Protein AF-A0A538RND6-F1 (afdb_monomer)

Secondary structure (DSSP, 8-state):
--------------------HHHHHHHHHHHH-EEEEEEEEEETTEEPPHHHHHTEEEEEETTEEEEEETTEEEEEEEEEEETTSSS-EEEEEETTSPTTPPPEEEEEEE-SSEEEEEEEPTTSPPPSSS---TTS-EEEEEEEEPP-

Foldseek 3Di:
DDDDDDDDDDDPDPPPDPPPQVVQQVVVLVLVAAKKFWQWKDFQARTDPRVQSRLWMWGDDRQKIFIDRNPHTPWIFGKGWGPPDPFIKMWTDTPPDDVPFGTFIWTWDDDNFKIKIKTADGPDDYDPDQDNRHPRNIMIIMITHDDD

Radius of gyration: 21.68 Å; Cα contacts (8 Å, |Δi|>4): 299; chains: 1; bounding box: 50×38×87 Å

Mean predicted aligned error: 8.38 Å

Nearest PDB structures (foldseek):
  8ass-assembly1_A  TM=3.471E-01  e=3.123E+00  Rhizobium sp. AAP43
  2uwc-assembly1_A  TM=1.841E-01  e=9.559E-01  Tropaeolum majus
  3axd-assembly2_B  TM=1.886E-01  e=1.393E+00  Fibrobacter succinogenes subsp. succinogenes S85

Solvent-accessible surface area (backbone atoms only — not comparable to full-atom values): 8249 Å² total; per-residue (Å²): 137,88,88,88,82,86,89,84,88,79,81,82,74,81,74,77,76,79,71,57,67,66,54,54,26,50,51,48,47,63,70,58,48,46,53,29,33,30,61,37,35,24,50,34,47,42,72,51,55,55,72,68,26,48,34,28,33,36,42,30,53,88,57,32,41,38,34,22,51,66,93,43,79,75,46,46,28,40,50,48,69,42,50,78,45,100,64,24,32,35,39,35,41,55,68,85,54,61,90,90,58,75,51,33,27,22,27,46,51,76,61,99,52,42,41,36,40,22,31,25,43,77,88,48,69,58,50,92,59,93,66,25,49,67,83,65,47,14,38,28,37,35,27,30,57,56,82,128

pLDDT: mean 87.81, std 19.88, range [29.55, 98.75]

Sequence (148 aa):
MKAKLLLIATLGALAAADAPKDDASAKDLKKLQGDWAAVSMVVDGEKIPDDEAQALFRTIKDNEYTVFRFNKAIGKGKFKLDATKKASTIDVFPANAAPNAKPILGIYELDDNTLKFCYARPGKDRPTDFSAKQGSGHTLTVWEREKK

Structure (mmCIF, N/CA/C/O backbone):
data_AF-A0A538RND6-F1
#
_entry.id   AF-A0A538RND6-F1
#
loop_
_atom_site.group_PDB
_atom_site.id
_atom_site.type_symbol
_atom_site.label_atom_id
_atom_site.label_alt_id
_atom_site.label_comp_id
_atom_site.label_asym_id
_atom_site.label_entity_id
_atom_site.label_seq_id
_atom_site.pdbx_PDB_ins_code
_atom_site.Cartn_x
_atom_site.Cartn_y
_atom_site.Cartn_z
_atom_site.occupancy
_atom_site.B_iso_or_equiv
_atom_site.auth_seq_id
_atom_site.auth_comp_id
_atom_site.auth_asym_id
_atom_site.auth_atom_id
_atom_site.pdbx_PDB_model_num
ATOM 1 N N . MET A 1 1 ? -33.301 -3.119 70.235 1.00 40.91 1 MET A N 1
ATOM 2 C CA . MET A 1 1 ? -32.078 -3.341 69.429 1.00 40.91 1 MET A CA 1
ATOM 3 C C . MET A 1 1 ? -31.983 -2.200 68.423 1.00 40.91 1 MET A C 1
ATOM 5 O O . MET A 1 1 ? -33.013 -1.805 67.894 1.00 40.91 1 MET A O 1
ATOM 9 N N . LYS A 1 2 ? -30.814 -1.563 68.300 1.00 29.55 2 LYS A N 1
ATOM 10 C CA . LYS A 1 2 ? -30.619 -0.264 67.629 1.00 29.55 2 LYS A CA 1
ATOM 11 C C . LYS A 1 2 ? -30.530 -0.415 66.099 1.00 29.55 2 LYS A C 1
ATOM 13 O O . LYS A 1 2 ? -29.954 -1.381 65.619 1.00 29.55 2 LYS A O 1
ATOM 18 N N . ALA A 1 3 ? -31.082 0.562 65.378 1.00 32.31 3 ALA A N 1
ATOM 19 C CA . ALA A 1 3 ? -31.073 0.704 63.919 1.00 32.31 3 ALA A CA 1
ATOM 20 C C . ALA A 1 3 ? -29.770 1.319 63.363 1.00 32.31 3 ALA A C 1
ATOM 22 O O . ALA A 1 3 ? -29.097 2.037 64.106 1.00 32.31 3 ALA A O 1
ATOM 23 N N . LYS A 1 4 ? -29.504 1.090 62.057 1.00 31.14 4 LYS A N 1
ATOM 24 C CA . LYS A 1 4 ? -28.709 1.858 61.044 1.00 31.14 4 LYS A CA 1
ATOM 25 C C . LYS A 1 4 ? -28.131 0.867 59.995 1.00 31.14 4 LYS A C 1
ATOM 27 O O . LYS A 1 4 ? -27.778 -0.228 60.398 1.00 31.14 4 LYS A O 1
ATOM 32 N N . LEU A 1 5 ? -27.926 1.120 58.693 1.00 33.38 5 LEU A N 1
ATOM 33 C CA . LEU A 1 5 ? -28.160 2.232 57.756 1.00 33.38 5 LEU 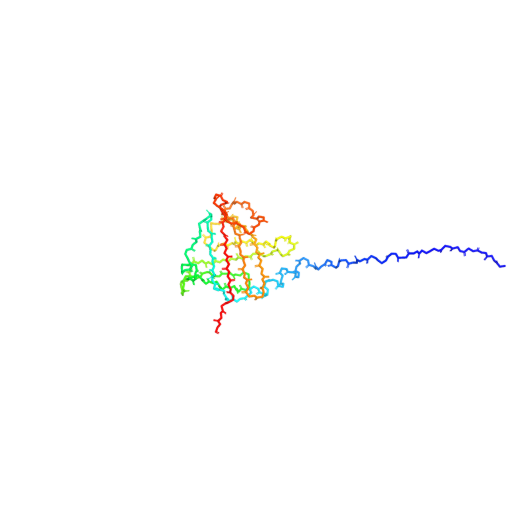A CA 1
ATOM 34 C C . LEU A 1 5 ? -27.580 1.822 56.359 1.00 33.38 5 LEU A C 1
ATOM 36 O O . LEU A 1 5 ? -26.555 1.154 56.352 1.00 33.38 5 LEU A O 1
ATOM 40 N N . LEU A 1 6 ? -28.177 2.311 55.250 1.00 34.88 6 LEU A N 1
ATOM 41 C CA . LEU A 1 6 ? -27.631 2.604 53.886 1.00 34.88 6 LEU A CA 1
ATOM 42 C C . LEU A 1 6 ? -27.009 1.470 53.000 1.00 34.88 6 LEU A C 1
ATOM 44 O O . LEU A 1 6 ? -26.108 0.769 53.432 1.00 34.88 6 LEU A O 1
ATOM 48 N N . LEU A 1 7 ? -27.543 1.188 51.787 1.00 35.31 7 LEU A N 1
ATOM 49 C CA . LEU A 1 7 ? -27.321 1.780 50.423 1.00 35.31 7 LEU A CA 1
ATOM 50 C C . LEU A 1 7 ? -26.208 1.032 49.639 1.00 35.31 7 LEU A C 1
ATOM 52 O O . LEU A 1 7 ? -25.134 0.815 50.177 1.00 35.31 7 LEU A O 1
ATOM 56 N N . ILE A 1 8 ? -26.411 0.555 48.402 1.00 40.16 8 ILE A N 1
ATOM 57 C CA . ILE A 1 8 ? -26.131 1.273 47.137 1.00 40.16 8 ILE A CA 1
ATOM 58 C C . ILE A 1 8 ? -26.596 0.396 45.953 1.00 40.16 8 ILE A C 1
ATOM 60 O O . ILE A 1 8 ? -26.349 -0.808 45.928 1.00 40.16 8 ILE A O 1
ATOM 64 N N . ALA A 1 9 ? -27.234 1.027 44.964 1.00 48.53 9 ALA A N 1
ATOM 65 C CA . ALA A 1 9 ? -27.521 0.471 43.646 1.00 48.53 9 ALA A CA 1
ATOM 66 C C . ALA A 1 9 ? -26.252 0.438 42.778 1.00 48.53 9 ALA A C 1
ATOM 68 O O . ALA A 1 9 ? -25.561 1.450 42.665 1.00 48.53 9 ALA A O 1
ATOM 69 N N . THR A 1 10 ? -25.973 -0.680 42.112 1.00 43.50 10 THR A N 1
ATOM 70 C CA . THR A 1 10 ? -24.957 -0.747 41.055 1.00 43.50 10 THR A CA 1
ATOM 71 C C . THR A 1 10 ? -25.629 -0.793 39.686 1.00 43.50 10 THR A C 1
ATOM 73 O O . THR A 1 10 ? -26.193 -1.802 39.271 1.00 43.50 10 THR A O 1
ATOM 76 N N . LEU A 1 11 ? -25.553 0.338 38.976 1.00 43.28 11 LEU A N 1
ATOM 77 C CA . LEU A 1 11 ? -25.669 0.391 37.521 1.00 43.28 11 LEU A CA 1
ATOM 78 C C . LEU A 1 11 ? -24.601 -0.536 36.923 1.00 43.28 11 LEU A C 1
ATOM 80 O O . LEU A 1 11 ? -23.409 -0.349 37.169 1.00 43.28 11 LEU A O 1
ATOM 84 N N . GLY A 1 12 ? -25.025 -1.507 36.118 1.00 38.16 12 GLY A N 1
ATOM 85 C CA . GLY A 1 12 ? -24.128 -2.276 35.264 1.00 38.16 12 GLY A CA 1
ATOM 86 C C . GLY A 1 12 ? -23.536 -1.365 34.194 1.00 38.16 12 GLY A C 1
ATOM 87 O O . GLY A 1 12 ? -24.195 -1.052 33.206 1.00 38.16 12 GLY A O 1
ATOM 88 N N . ALA A 1 13 ? -22.301 -0.917 34.403 1.00 41.47 13 ALA A N 1
ATOM 89 C CA . ALA A 1 13 ? -21.513 -0.288 33.359 1.00 41.47 13 ALA A CA 1
ATOM 90 C C . ALA A 1 13 ? -21.212 -1.339 32.280 1.00 41.47 13 ALA A C 1
ATOM 92 O O . ALA A 1 13 ? -20.549 -2.340 32.555 1.00 41.47 13 ALA A O 1
ATOM 93 N N . LEU A 1 14 ? -21.691 -1.115 31.051 1.00 39.44 14 LEU A N 1
ATOM 94 C CA . LEU A 1 14 ? -21.145 -1.792 29.879 1.00 39.44 14 LEU A CA 1
ATOM 95 C C . LEU A 1 14 ? -19.681 -1.364 29.748 1.00 39.44 14 LEU A C 1
ATOM 97 O O . LEU A 1 14 ? -19.378 -0.280 29.252 1.00 39.44 14 LEU A O 1
ATOM 101 N N . ALA A 1 15 ? -18.774 -2.220 30.206 1.00 38.59 15 ALA A N 1
ATOM 102 C CA . ALA A 1 15 ? -17.382 -2.156 29.814 1.00 38.59 15 ALA A CA 1
ATOM 103 C C . ALA A 1 15 ? -17.312 -2.484 28.316 1.00 38.59 15 ALA A C 1
ATOM 105 O O . ALA A 1 15 ? -17.300 -3.648 27.920 1.00 38.59 15 ALA A O 1
ATOM 106 N N . ALA A 1 16 ? -17.302 -1.451 27.473 1.00 45.41 16 ALA A N 1
ATOM 107 C CA . ALA A 1 16 ? -16.728 -1.577 26.145 1.00 45.41 16 ALA A CA 1
ATOM 108 C C . ALA A 1 16 ? -15.252 -1.926 26.361 1.00 45.41 16 ALA A C 1
ATOM 110 O O . ALA A 1 16 ? -14.469 -1.090 26.808 1.00 45.41 16 ALA A O 1
ATOM 111 N N . ALA A 1 17 ? -14.909 -3.197 26.165 1.00 41.72 17 ALA A N 1
ATOM 112 C CA . ALA A 1 17 ? -13.542 -3.663 26.263 1.00 41.72 17 ALA A CA 1
ATOM 113 C C . ALA A 1 17 ? -12.707 -2.919 25.213 1.00 41.72 17 ALA A C 1
ATOM 115 O O . ALA A 1 17 ? -12.854 -3.157 24.014 1.00 41.72 17 ALA A O 1
ATOM 116 N N . ASP A 1 18 ? -11.850 -2.010 25.677 1.00 45.66 18 ASP A N 1
ATOM 117 C CA . ASP A 1 18 ? -10.711 -1.503 24.920 1.00 45.66 18 ASP A CA 1
ATOM 118 C C . ASP A 1 18 ? -9.836 -2.713 24.571 1.00 45.66 18 ASP A C 1
ATOM 120 O O . ASP A 1 18 ? -9.003 -3.158 25.365 1.00 45.66 18 ASP A O 1
ATOM 124 N N . ALA A 1 19 ? -10.055 -3.299 23.393 1.00 48.66 19 ALA A N 1
ATOM 125 C CA . ALA A 1 19 ? -9.085 -4.216 22.823 1.00 48.66 19 ALA A CA 1
ATOM 126 C C . ALA A 1 19 ? -7.733 -3.474 22.771 1.00 48.66 19 ALA A C 1
ATOM 128 O O . ALA A 1 19 ? -7.696 -2.325 22.313 1.00 48.66 19 ALA A O 1
ATOM 129 N N . PRO A 1 20 ? -6.626 -4.064 23.262 1.00 51.06 20 PRO A N 1
ATOM 130 C CA . PRO A 1 20 ? -5.342 -3.383 23.279 1.00 51.06 20 PRO A CA 1
ATOM 131 C C . PRO A 1 20 ? -4.97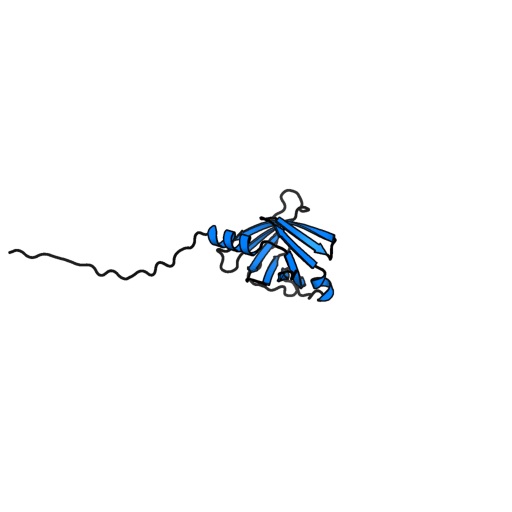9 -2.916 21.871 1.00 51.06 20 PRO A C 1
ATOM 133 O O . PRO A 1 20 ? -5.050 -3.686 20.914 1.00 51.06 20 PRO A O 1
ATOM 136 N N . LYS A 1 21 ? -4.575 -1.649 21.757 1.00 55.34 21 LYS A N 1
ATOM 137 C CA . LYS A 1 21 ? -4.199 -0.971 20.505 1.00 55.34 21 LYS A CA 1
ATOM 138 C C . LYS A 1 21 ? -3.218 -1.776 19.630 1.00 55.34 21 LYS A C 1
ATOM 140 O O . LYS A 1 21 ? -3.269 -1.688 18.403 1.00 55.34 21 LYS A O 1
ATOM 145 N N . ASP A 1 22 ? -2.380 -2.593 20.264 1.00 64.38 22 ASP A N 1
ATOM 146 C CA . ASP A 1 22 ? -1.387 -3.442 19.605 1.00 64.38 22 ASP A CA 1
ATOM 147 C C . ASP A 1 22 ? -1.978 -4.732 19.007 1.00 64.38 22 ASP A C 1
ATOM 149 O O . ASP A 1 22 ? -1.449 -5.250 18.024 1.00 64.38 22 ASP A O 1
ATOM 153 N N . ASP A 1 23 ? -3.096 -5.237 19.536 1.00 82.75 23 ASP A N 1
ATOM 154 C CA . ASP A 1 23 ? -3.675 -6.514 19.103 1.00 82.75 23 ASP A CA 1
ATOM 155 C C . ASP A 1 23 ? -4.409 -6.388 17.760 1.00 82.75 23 ASP A C 1
ATOM 157 O O . ASP A 1 23 ? -4.241 -7.225 16.874 1.00 82.75 23 ASP A O 1
ATOM 161 N N . ALA A 1 24 ? -5.152 -5.295 17.550 1.00 89.56 24 ALA A N 1
ATOM 162 C CA . ALA A 1 24 ? -5.868 -5.058 16.292 1.00 89.56 24 ALA A CA 1
ATOM 163 C C . ALA A 1 24 ? -4.903 -4.949 15.099 1.00 89.56 24 ALA A C 1
ATOM 165 O O . ALA A 1 24 ? -5.063 -5.643 14.096 1.00 89.56 24 ALA A O 1
ATOM 166 N N . SER A 1 25 ? -3.844 -4.147 15.240 1.00 93.06 25 SER A N 1
ATOM 167 C CA . SER A 1 25 ? -2.836 -3.978 14.186 1.00 93.06 25 SER A CA 1
ATOM 168 C C . SER A 1 25 ? -2.051 -5.271 13.934 1.00 93.06 25 SER A C 1
ATOM 170 O O . SER A 1 25 ? -1.735 -5.584 12.787 1.00 93.06 25 SER A O 1
ATOM 172 N N . ALA A 1 26 ? -1.763 -6.058 14.977 1.00 93.12 26 ALA A N 1
ATOM 173 C CA . ALA A 1 26 ? -1.111 -7.360 14.833 1.00 93.12 26 ALA A CA 1
ATOM 174 C C . ALA A 1 26 ? -2.019 -8.402 14.157 1.00 93.12 26 ALA A C 1
ATOM 176 O O . ALA A 1 26 ? -1.547 -9.210 13.353 1.00 93.12 26 ALA A O 1
ATOM 177 N N . LYS A 1 27 ? -3.322 -8.393 14.458 1.00 94.19 27 LYS A N 1
ATOM 178 C CA . LYS A 1 27 ? -4.323 -9.244 13.805 1.00 94.19 27 LYS A CA 1
ATOM 179 C C . LYS A 1 27 ? -4.445 -8.907 12.323 1.00 94.19 27 LYS A C 1
ATOM 181 O O . LYS A 1 27 ? -4.398 -9.821 11.500 1.00 94.19 27 LYS A O 1
ATOM 186 N N . ASP A 1 28 ? -4.532 -7.625 11.989 1.00 95.50 28 ASP A N 1
ATOM 187 C CA . ASP A 1 28 ? -4.581 -7.177 10.599 1.00 95.50 28 ASP A CA 1
ATOM 188 C C . ASP A 1 28 ? -3.279 -7.509 9.877 1.00 95.50 28 ASP A C 1
ATOM 190 O O . ASP A 1 28 ? -3.328 -8.033 8.771 1.00 95.50 28 ASP A O 1
ATOM 194 N N . LEU A 1 29 ? -2.116 -7.347 10.520 1.00 96.19 29 LEU A N 1
ATOM 195 C CA . LEU A 1 29 ? -0.839 -7.759 9.938 1.00 96.19 29 LEU A CA 1
ATOM 196 C C . LEU A 1 29 ? -0.828 -9.250 9.582 1.00 96.19 29 LEU A C 1
ATOM 198 O O . LEU A 1 29 ? -0.413 -9.595 8.478 1.00 96.19 29 LEU A O 1
ATOM 202 N N . LYS A 1 30 ? -1.311 -10.124 10.478 1.00 95.94 30 LYS A N 1
ATOM 203 C CA . LYS A 1 30 ? -1.442 -11.571 10.222 1.00 95.94 30 LYS A CA 1
ATOM 204 C C . LYS A 1 30 ? -2.390 -11.851 9.059 1.00 95.94 30 LYS A C 1
ATOM 206 O O . LYS A 1 30 ? -2.062 -12.659 8.195 1.00 95.94 30 LYS A O 1
ATOM 211 N N . LYS A 1 31 ? -3.540 -11.173 9.021 1.00 95.56 31 LYS A N 1
ATOM 212 C CA . LYS A 1 31 ? -4.498 -11.279 7.914 1.00 95.56 31 LYS A CA 1
ATOM 213 C C . LYS A 1 31 ? -3.945 -10.722 6.607 1.00 95.56 31 LYS A C 1
ATOM 215 O O . LYS A 1 31 ? -4.347 -11.186 5.559 1.00 95.56 31 LYS A O 1
ATOM 220 N N . LEU A 1 32 ? -3.035 -9.760 6.635 1.00 96.81 32 LEU A N 1
ATOM 221 C CA . LEU A 1 32 ? -2.518 -9.105 5.437 1.00 96.81 32 LEU A CA 1
ATOM 222 C C . LEU A 1 32 ? -1.452 -9.944 4.705 1.00 96.81 32 LEU A C 1
ATOM 224 O O . LEU A 1 32 ? -1.226 -9.749 3.511 1.00 96.81 32 LEU A O 1
ATOM 228 N N . GLN A 1 33 ? -0.814 -10.888 5.407 1.00 97.69 33 GLN A N 1
ATOM 229 C CA . GLN A 1 33 ? 0.247 -11.744 4.864 1.00 97.69 33 GLN A CA 1
ATOM 230 C C . GLN A 1 33 ? -0.207 -12.518 3.629 1.00 97.69 33 GLN A C 1
ATOM 232 O O . GLN A 1 33 ? -1.334 -13.011 3.600 1.00 97.69 33 GLN A O 1
ATOM 237 N N . GLY A 1 34 ? 0.684 -12.689 2.654 1.00 97.12 34 GLY A N 1
ATOM 238 C CA . GLY A 1 34 ? 0.457 -13.488 1.450 1.00 97.12 34 GLY A CA 1
ATOM 239 C C . GLY A 1 34 ? 0.442 -12.668 0.165 1.00 97.12 34 GLY A C 1
ATOM 240 O O . GLY A 1 34 ? 0.936 -11.538 0.122 1.00 97.12 34 GLY A O 1
ATOM 241 N N . ASP A 1 35 ? -0.122 -13.274 -0.872 1.00 97.75 35 ASP A N 1
ATOM 242 C CA . ASP A 1 35 ? -0.088 -12.779 -2.243 1.00 97.75 35 ASP A CA 1
ATOM 243 C C . ASP A 1 35 ? -1.447 -12.197 -2.653 1.00 97.75 35 ASP A C 1
ATOM 245 O O . ASP A 1 35 ? -2.514 -12.700 -2.281 1.00 97.75 35 ASP A O 1
ATOM 249 N N . TRP A 1 36 ? -1.389 -11.096 -3.394 1.00 98.31 36 TRP A N 1
ATOM 250 C CA . TRP A 1 36 ? -2.529 -10.275 -3.770 1.00 98.31 36 TRP A CA 1
ATOM 251 C C . TRP A 1 36 ? -2.421 -9.872 -5.242 1.00 98.31 36 TRP A C 1
ATOM 253 O O . TRP A 1 36 ? -1.379 -9.374 -5.673 1.00 98.31 36 TRP A O 1
ATOM 263 N N . ALA A 1 37 ? -3.507 -10.023 -5.992 1.00 98.06 37 ALA A N 1
ATOM 264 C CA . ALA A 1 37 ? -3.641 -9.545 -7.364 1.00 98.06 37 ALA A CA 1
ATOM 265 C C . ALA A 1 37 ? -4.446 -8.240 -7.371 1.00 98.06 37 ALA A C 1
ATOM 267 O O . ALA A 1 37 ? -5.473 -8.140 -6.695 1.00 98.06 37 ALA A O 1
ATOM 268 N N . ALA A 1 38 ? -3.987 -7.214 -8.088 1.00 98.19 38 ALA A N 1
ATOM 269 C CA . ALA A 1 38 ? -4.741 -5.969 -8.157 1.00 98.19 38 ALA A CA 1
ATOM 270 C C . ALA A 1 38 ? -6.002 -6.157 -9.010 1.00 98.19 38 ALA A C 1
ATOM 272 O O . ALA A 1 38 ? -5.967 -6.742 -10.088 1.00 98.19 38 ALA A O 1
ATOM 273 N N . VAL A 1 39 ? -7.115 -5.615 -8.530 1.00 97.81 39 VAL A N 1
ATOM 274 C CA . VAL A 1 39 ? -8.407 -5.616 -9.225 1.00 97.81 39 VAL A CA 1
ATOM 275 C C . VAL A 1 39 ? -8.637 -4.287 -9.929 1.00 97.81 39 VAL A C 1
ATOM 277 O O . VAL A 1 39 ? -9.149 -4.254 -11.042 1.00 97.81 39 VAL A O 1
ATOM 280 N N . SER A 1 40 ? -8.277 -3.177 -9.281 1.00 98.25 40 SER A N 1
ATOM 281 C CA . SER A 1 40 ? -8.434 -1.840 -9.856 1.00 98.25 40 SER A CA 1
ATOM 282 C C . SER A 1 40 ? -7.467 -0.837 -9.242 1.00 98.25 40 SER A C 1
ATOM 284 O O . SER A 1 40 ? -7.009 -0.989 -8.103 1.00 98.25 40 SER A O 1
ATOM 286 N N . MET A 1 41 ? -7.184 0.218 -10.002 1.00 98.50 41 MET A N 1
ATOM 287 C CA . MET A 1 41 ? -6.356 1.334 -9.572 1.00 98.50 41 MET A CA 1
ATOM 288 C C . MET A 1 41 ? -6.907 2.644 -10.137 1.00 98.50 41 MET A C 1
ATOM 290 O O . MET A 1 41 ? -7.238 2.735 -11.317 1.00 98.50 41 MET A O 1
ATOM 294 N N . VAL A 1 42 ? -7.003 3.663 -9.287 1.00 98.62 42 VAL A N 1
ATOM 295 C CA . VAL A 1 42 ? -7.355 5.034 -9.666 1.00 98.62 42 VAL A CA 1
ATOM 296 C C . VAL A 1 42 ? -6.273 5.959 -9.137 1.00 98.62 42 VAL A C 1
ATOM 298 O O . VAL A 1 42 ? -5.978 5.950 -7.940 1.00 98.62 42 VAL A O 1
ATOM 301 N N . VAL A 1 43 ? -5.688 6.760 -10.018 1.00 98.31 43 VAL A N 1
ATOM 302 C CA . VAL A 1 43 ? -4.643 7.727 -9.686 1.00 98.31 43 VAL A CA 1
ATOM 303 C C . VAL A 1 43 ? -5.167 9.112 -10.005 1.00 98.31 43 VAL A C 1
ATOM 305 O O . VAL A 1 43 ? -5.369 9.446 -11.162 1.00 98.31 43 VAL A O 1
ATOM 308 N N . ASP A 1 44 ? -5.388 9.919 -8.972 1.00 97.62 44 ASP A N 1
ATOM 309 C CA . ASP A 1 44 ? -5.740 11.334 -9.108 1.00 97.62 44 ASP A CA 1
ATOM 310 C C . ASP A 1 44 ? -6.892 11.610 -10.096 1.00 97.62 44 ASP A C 1
ATOM 312 O O . ASP A 1 44 ? -6.819 12.492 -10.946 1.00 97.62 44 ASP A O 1
ATOM 316 N N . GLY A 1 45 ? -7.971 10.833 -9.984 1.00 97.75 45 GLY A N 1
ATOM 317 C CA . GLY A 1 45 ? -9.159 10.911 -10.837 1.00 97.75 45 GLY A CA 1
ATOM 318 C C . GLY A 1 45 ? -9.124 10.008 -12.064 1.00 97.75 45 GLY A C 1
ATOM 319 O O . GLY A 1 45 ? -10.177 9.741 -12.638 1.00 97.75 45 GLY A O 1
ATOM 320 N N . GLU A 1 46 ? -7.957 9.496 -12.441 1.00 98.12 46 GLU A N 1
ATOM 321 C CA . GLU A 1 46 ? -7.788 8.679 -13.637 1.00 98.12 46 GLU A CA 1
ATOM 322 C C . GLU A 1 46 ? -7.851 7.195 -13.284 1.00 98.12 46 GLU A C 1
ATOM 324 O O . GLU A 1 46 ? -7.016 6.670 -12.540 1.00 98.12 46 GLU A O 1
ATOM 329 N N . LYS A 1 47 ? -8.868 6.502 -13.807 1.00 98.06 47 LYS A N 1
ATOM 330 C CA . LYS A 1 47 ? -8.949 5.044 -13.710 1.00 98.06 47 LYS A CA 1
ATOM 331 C C . LYS A 1 47 ? -7.892 4.437 -14.632 1.00 98.06 47 LYS A C 1
ATOM 333 O O . LYS A 1 47 ? -7.931 4.652 -15.841 1.00 98.06 47 LYS A O 1
ATOM 338 N N . ILE A 1 48 ? -6.990 3.651 -14.056 1.00 98.19 48 ILE A N 1
ATOM 339 C CA . ILE A 1 48 ? -6.051 2.831 -14.818 1.00 98.19 48 ILE A CA 1
ATOM 340 C C . ILE A 1 48 ? -6.846 1.717 -15.521 1.00 98.19 48 ILE A C 1
ATOM 342 O O . ILE A 1 48 ? -7.729 1.139 -14.877 1.00 98.19 48 ILE A O 1
ATOM 346 N N . PRO A 1 49 ? -6.575 1.414 -16.808 1.00 98.44 49 PRO A N 1
ATOM 347 C CA . PRO A 1 49 ? -7.208 0.298 -17.508 1.00 98.44 49 PRO A CA 1
ATOM 348 C C . PRO A 1 49 ? -7.126 -1.008 -16.711 1.00 98.44 49 PRO A C 1
ATOM 350 O O . PRO A 1 49 ? -6.129 -1.274 -16.037 1.00 98.44 49 PRO A O 1
ATOM 353 N N . ASP A 1 50 ? -8.191 -1.810 -16.757 1.00 96.88 50 ASP A N 1
ATOM 354 C CA . ASP A 1 50 ? -8.317 -2.982 -15.884 1.00 96.88 50 ASP A CA 1
ATOM 355 C C . ASP A 1 50 ? -7.231 -4.031 -16.177 1.00 96.88 50 ASP A C 1
ATOM 357 O O . ASP A 1 50 ? -6.693 -4.620 -15.246 1.00 96.88 50 ASP A O 1
ATOM 361 N N . AS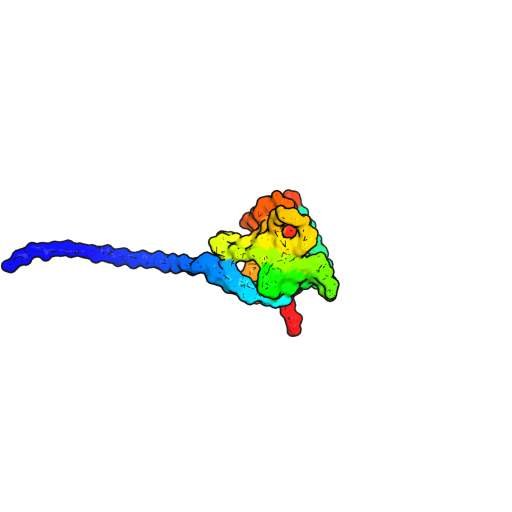P A 1 51 ? -6.838 -4.206 -17.439 1.00 96.56 51 ASP A N 1
ATOM 362 C CA . ASP A 1 51 ? -5.742 -5.086 -17.858 1.00 96.56 51 ASP A CA 1
ATOM 363 C C . ASP A 1 51 ? -4.373 -4.613 -17.339 1.00 96.56 51 ASP A C 1
ATOM 365 O O . ASP A 1 51 ? -3.544 -5.418 -16.908 1.00 96.56 51 ASP A O 1
ATOM 369 N N . GLU A 1 52 ? -4.141 -3.301 -17.314 1.00 97.38 52 GLU A N 1
ATOM 370 C CA . GLU A 1 52 ? -2.933 -2.720 -16.734 1.00 97.38 52 GLU A CA 1
ATOM 371 C C . GLU A 1 52 ? -2.897 -2.832 -15.211 1.00 97.38 52 GLU A C 1
ATOM 373 O O . GLU A 1 52 ? -1.838 -3.121 -14.646 1.00 97.38 52 GLU A O 1
ATOM 378 N N . ALA A 1 53 ? -4.037 -2.629 -14.545 1.00 97.44 53 ALA A N 1
ATOM 379 C CA . ALA A 1 53 ? -4.155 -2.831 -13.109 1.00 97.44 53 ALA A CA 1
ATOM 380 C C . ALA A 1 53 ? -3.921 -4.307 -12.760 1.00 97.44 53 ALA A C 1
ATOM 382 O O . ALA A 1 53 ? -3.069 -4.600 -11.930 1.00 97.44 53 ALA A O 1
ATOM 383 N N . GLN A 1 54 ? -4.591 -5.234 -13.448 1.00 97.25 54 GLN A N 1
ATOM 384 C CA . GLN A 1 54 ? -4.494 -6.681 -13.220 1.00 97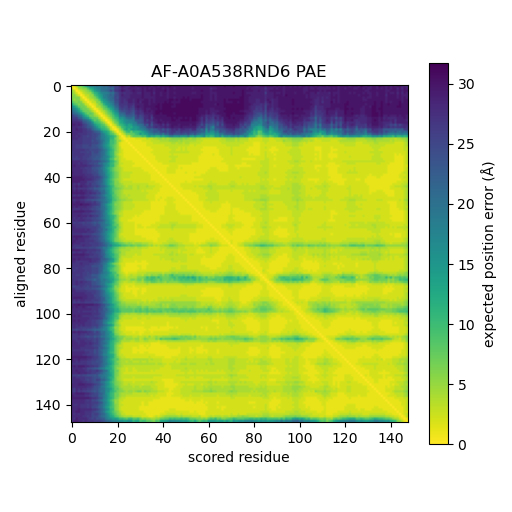.25 54 GLN A CA 1
ATOM 385 C C . GLN A 1 54 ? -3.122 -7.275 -13.561 1.00 97.25 54 GLN A C 1
ATOM 387 O O . GLN A 1 54 ? -2.802 -8.382 -13.134 1.00 97.25 54 GLN A O 1
ATOM 392 N N . ALA A 1 55 ? -2.266 -6.534 -14.267 1.00 97.56 55 ALA A N 1
ATOM 393 C CA . ALA A 1 55 ? -0.860 -6.889 -14.411 1.00 97.56 55 ALA A CA 1
ATOM 394 C C . ALA A 1 55 ? -0.048 -6.687 -13.115 1.00 97.56 55 ALA A C 1
ATOM 396 O O . ALA A 1 55 ? 1.126 -7.064 -13.080 1.00 97.56 55 ALA A O 1
ATOM 397 N N . LEU A 1 56 ? -0.613 -6.063 -12.073 1.00 98.19 56 LEU A N 1
ATOM 398 C CA . LEU A 1 56 ? 0.061 -5.794 -10.807 1.00 98.19 56 LEU A CA 1
ATOM 399 C C . LEU A 1 56 ? -0.238 -6.856 -9.750 1.00 98.19 56 LEU A C 1
ATOM 401 O O . LEU A 1 56 ? -1.387 -7.171 -9.447 1.00 98.19 56 LEU A O 1
ATOM 405 N N . PHE A 1 57 ? 0.828 -7.309 -9.098 1.00 98.12 57 PHE A N 1
ATOM 406 C CA . PHE A 1 57 ? 0.776 -8.248 -7.982 1.00 98.12 57 PHE A CA 1
ATOM 407 C C . PHE A 1 57 ? 1.497 -7.667 -6.776 1.00 98.12 57 PHE A C 1
ATOM 409 O O . PHE A 1 57 ? 2.386 -6.819 -6.901 1.00 98.12 57 PHE A O 1
ATOM 416 N N . ARG A 1 58 ? 1.127 -8.129 -5.588 1.00 98.31 58 ARG A N 1
ATOM 417 C CA . ARG A 1 58 ? 1.736 -7.715 -4.334 1.00 98.31 58 ARG A CA 1
ATOM 418 C C . ARG A 1 58 ? 1.904 -8.909 -3.412 1.00 98.31 58 ARG A C 1
ATOM 420 O O . ARG A 1 58 ? 0.929 -9.552 -3.051 1.00 98.31 58 ARG A O 1
ATOM 427 N N . THR A 1 59 ? 3.124 -9.100 -2.933 1.00 98.38 59 THR A N 1
ATOM 428 C CA . THR A 1 59 ? 3.419 -10.033 -1.843 1.00 98.38 59 THR A CA 1
ATOM 429 C C . THR A 1 59 ? 3.699 -9.241 -0.578 1.00 98.38 59 THR A C 1
ATOM 431 O O . THR A 1 59 ? 4.475 -8.278 -0.600 1.00 98.38 59 THR A O 1
ATOM 434 N N . ILE A 1 60 ? 3.075 -9.650 0.523 1.00 98.31 60 ILE A N 1
ATOM 435 C CA . ILE A 1 60 ? 3.298 -9.097 1.859 1.00 98.31 60 ILE A CA 1
ATOM 436 C C . ILE A 1 60 ? 3.842 -10.202 2.759 1.00 98.31 60 ILE A C 1
ATOM 438 O O . ILE A 1 60 ? 3.211 -11.249 2.920 1.00 98.31 60 ILE A O 1
ATOM 442 N N . LYS A 1 61 ? 5.013 -9.945 3.346 1.00 98.12 61 LYS A N 1
ATOM 443 C CA . LYS A 1 61 ? 5.670 -10.824 4.312 1.00 98.12 61 LYS A CA 1
ATOM 444 C C . LYS A 1 61 ? 6.213 -9.990 5.463 1.00 98.12 61 LYS A C 1
ATOM 446 O O . LYS A 1 61 ? 6.921 -9.013 5.238 1.00 98.12 61 LYS A O 1
ATOM 451 N N . ASP A 1 62 ? 5.887 -10.384 6.685 1.00 97.25 62 ASP A N 1
ATOM 452 C CA . ASP A 1 62 ? 6.137 -9.609 7.894 1.00 97.25 62 ASP A CA 1
ATOM 453 C C . ASP A 1 62 ? 5.599 -8.180 7.707 1.00 97.25 62 ASP A C 1
ATOM 455 O O . ASP A 1 62 ? 4.431 -8.000 7.351 1.00 97.25 62 ASP A O 1
ATOM 459 N N . ASN A 1 63 ? 6.440 -7.165 7.901 1.00 96.44 63 ASN A N 1
ATOM 460 C CA . ASN A 1 63 ? 6.131 -5.759 7.641 1.00 96.44 63 ASN A CA 1
ATOM 461 C C . ASN A 1 63 ? 6.744 -5.238 6.329 1.00 96.44 63 ASN A C 1
ATOM 463 O O . ASN A 1 63 ? 6.971 -4.033 6.179 1.00 96.44 63 ASN A O 1
ATOM 467 N N . GLU A 1 64 ? 7.037 -6.137 5.394 1.00 98.38 64 GLU A N 1
ATOM 468 C CA . GLU A 1 64 ? 7.606 -5.833 4.088 1.00 98.38 64 GLU A CA 1
ATOM 469 C C . GLU A 1 64 ? 6.602 -6.120 2.975 1.00 98.38 64 GLU A C 1
ATOM 471 O O . GLU A 1 64 ? 5.772 -7.027 3.051 1.00 98.38 64 GLU A O 1
ATOM 476 N N . TYR A 1 65 ? 6.686 -5.326 1.913 1.00 98.56 65 TYR A N 1
ATOM 477 C CA . TYR A 1 65 ? 5.927 -5.547 0.693 1.00 98.56 65 TYR A CA 1
ATOM 478 C C . TYR A 1 65 ? 6.861 -5.570 -0.510 1.00 98.56 65 TYR A C 1
ATOM 480 O O . TYR A 1 65 ? 7.866 -4.854 -0.554 1.00 98.56 65 TYR A O 1
ATOM 488 N N . THR A 1 66 ? 6.472 -6.332 -1.526 1.00 98.56 66 THR A N 1
ATOM 489 C CA . THR A 1 66 ? 7.005 -6.218 -2.885 1.00 98.56 66 THR A CA 1
ATOM 490 C C . THR A 1 66 ? 5.837 -6.107 -3.855 1.00 98.56 66 THR A C 1
ATOM 492 O O . THR A 1 66 ? 4.863 -6.842 -3.731 1.00 98.56 66 THR A O 1
ATOM 495 N N . VAL A 1 67 ? 5.918 -5.161 -4.787 1.00 98.06 67 VAL A N 1
ATOM 496 C CA . VAL A 1 67 ? 4.982 -4.997 -5.902 1.00 98.06 67 VAL A CA 1
ATOM 497 C C . VAL A 1 67 ? 5.664 -5.486 -7.168 1.00 98.06 67 VAL A C 1
ATOM 499 O O . VAL A 1 67 ? 6.813 -5.124 -7.442 1.00 98.06 67 VAL A O 1
ATOM 502 N N . PHE A 1 68 ? 4.941 -6.270 -7.950 1.00 98.00 68 PHE A N 1
ATOM 503 C CA . PHE A 1 68 ? 5.383 -6.821 -9.218 1.00 98.00 68 PHE A CA 1
ATOM 504 C C . PHE A 1 68 ? 4.488 -6.316 -10.344 1.00 98.00 68 PHE A C 1
ATOM 506 O O . PHE A 1 68 ? 3.300 -6.084 -10.135 1.00 98.00 68 PHE A O 1
ATOM 513 N N . ARG A 1 69 ? 5.062 -6.172 -11.539 1.00 97.00 69 ARG A N 1
ATOM 514 C CA . ARG A 1 69 ? 4.309 -6.165 -12.794 1.00 97.00 69 ARG A CA 1
ATOM 515 C C . ARG A 1 69 ? 4.587 -7.495 -13.479 1.00 97.00 69 ARG A C 1
ATOM 517 O O . ARG A 1 69 ? 5.741 -7.768 -13.820 1.00 97.00 69 ARG A O 1
ATOM 524 N N . PHE A 1 70 ? 3.562 -8.326 -13.623 1.00 92.69 70 PHE A N 1
ATOM 525 C CA . PHE A 1 70 ? 3.709 -9.750 -13.918 1.00 92.69 70 PHE A CA 1
ATOM 526 C C . PHE A 1 70 ? 4.728 -10.391 -12.960 1.00 92.69 70 PHE A C 1
ATOM 528 O O . PHE A 1 70 ? 4.562 -10.335 -11.747 1.00 92.69 70 PHE A O 1
ATOM 535 N N . ASN A 1 71 ? 5.825 -10.936 -13.481 1.00 89.38 71 ASN A N 1
ATOM 536 C CA . ASN A 1 71 ? 6.880 -11.589 -12.705 1.00 89.38 71 ASN A CA 1
ATOM 537 C C . ASN A 1 71 ? 8.048 -10.660 -12.317 1.00 89.38 71 ASN A C 1
ATOM 539 O O . ASN A 1 71 ? 9.003 -11.105 -11.679 1.00 89.38 71 ASN A O 1
ATOM 543 N N . LYS A 1 72 ? 8.015 -9.378 -12.701 1.00 97.00 72 LYS A N 1
ATOM 544 C CA . LYS A 1 72 ? 9.114 -8.438 -12.457 1.00 97.00 72 LYS A CA 1
ATOM 545 C C . LYS A 1 72 ? 8.810 -7.549 -11.261 1.00 97.00 72 LYS A C 1
ATOM 547 O O . LYS A 1 72 ? 7.849 -6.786 -11.287 1.00 97.00 72 LYS A O 1
ATOM 552 N N . ALA A 1 73 ? 9.667 -7.581 -10.241 1.00 96.94 73 ALA A N 1
ATOM 553 C CA . ALA A 1 73 ? 9.570 -6.661 -9.111 1.00 96.94 73 ALA A CA 1
ATOM 554 C C . ALA A 1 73 ? 9.772 -5.209 -9.583 1.00 96.94 73 ALA A C 1
ATOM 556 O O . ALA A 1 73 ? 10.786 -4.886 -10.207 1.00 96.94 73 ALA A O 1
ATOM 557 N N . ILE A 1 74 ? 8.807 -4.340 -9.279 1.00 97.19 74 ILE A N 1
ATOM 558 C CA . ILE A 1 74 ? 8.814 -2.911 -9.639 1.00 97.19 74 ILE A CA 1
ATOM 559 C C . ILE A 1 74 ? 8.882 -1.985 -8.421 1.00 97.19 74 ILE A C 1
ATOM 561 O O . ILE A 1 74 ? 9.157 -0.798 -8.562 1.00 97.19 74 ILE A O 1
ATOM 565 N N . GLY A 1 75 ? 8.660 -2.512 -7.218 1.00 96.44 75 GLY A N 1
ATOM 566 C CA . GLY A 1 75 ? 8.762 -1.742 -5.987 1.00 96.44 75 GLY A CA 1
ATOM 567 C C . GLY A 1 75 ? 8.840 -2.651 -4.774 1.00 96.44 75 GLY A C 1
ATOM 568 O O . GLY A 1 75 ? 8.307 -3.754 -4.783 1.00 96.44 75 GLY A O 1
ATOM 569 N N . LYS A 1 76 ? 9.509 -2.191 -3.722 1.00 98.12 76 LYS A N 1
ATOM 570 C CA . LYS A 1 76 ? 9.542 -2.876 -2.430 1.00 98.12 76 LYS A CA 1
ATOM 571 C C . LYS A 1 76 ? 9.751 -1.876 -1.309 1.00 98.12 76 LYS A C 1
ATOM 573 O O . LYS A 1 76 ? 10.252 -0.772 -1.538 1.00 98.12 76 LYS A O 1
ATOM 578 N N . GLY A 1 77 ? 9.422 -2.275 -0.095 1.00 97.88 77 GLY A N 1
ATOM 579 C CA . GLY A 1 77 ? 9.657 -1.446 1.072 1.00 97.88 77 GLY A CA 1
ATOM 580 C C . GLY A 1 77 ? 9.058 -2.035 2.330 1.00 97.88 77 GLY A C 1
ATOM 581 O O . GLY A 1 77 ? 8.622 -3.183 2.358 1.00 97.88 77 GLY A O 1
ATOM 582 N N . LYS A 1 78 ? 9.032 -1.204 3.365 1.00 98.25 78 LYS A N 1
ATOM 583 C CA . LYS A 1 78 ? 8.428 -1.520 4.657 1.00 98.25 78 LYS A CA 1
ATOM 584 C C . LYS A 1 78 ? 7.133 -0.757 4.836 1.00 98.25 78 LYS A C 1
ATOM 586 O O . LYS A 1 78 ? 6.915 0.262 4.179 1.00 98.25 78 LYS A O 1
ATOM 591 N N . PHE A 1 79 ? 6.296 -1.219 5.750 1.00 98.38 79 PHE A N 1
ATOM 592 C CA . PHE A 1 79 ? 5.122 -0.473 6.173 1.00 98.38 79 PHE A CA 1
ATOM 593 C C . PHE A 1 79 ? 4.863 -0.607 7.675 1.00 98.38 79 PHE A C 1
ATOM 595 O O . PHE A 1 79 ? 5.437 -1.459 8.356 1.00 98.38 79 PHE A O 1
ATOM 602 N N . LYS A 1 80 ? 4.006 0.269 8.198 1.00 97.56 80 LYS A N 1
ATOM 603 C CA . LYS A 1 80 ? 3.434 0.185 9.545 1.00 97.56 80 LYS A CA 1
ATOM 604 C C . LYS A 1 80 ? 1.923 0.330 9.453 1.00 97.56 80 LYS A C 1
ATOM 606 O O . LYS A 1 80 ? 1.452 1.147 8.666 1.00 97.56 80 LYS A O 1
ATOM 611 N N . LEU A 1 81 ? 1.195 -0.449 10.247 1.00 96.62 81 LEU A N 1
ATOM 612 C CA . LEU A 1 81 ? -0.261 -0.386 10.352 1.00 96.62 81 LEU A CA 1
ATOM 613 C C . LEU A 1 81 ? -0.660 0.207 11.701 1.00 96.62 81 LEU A C 1
ATOM 615 O O . LEU A 1 81 ? -0.010 -0.056 12.711 1.00 96.62 81 LEU A O 1
ATOM 619 N N . ASP A 1 82 ? -1.761 0.945 11.705 1.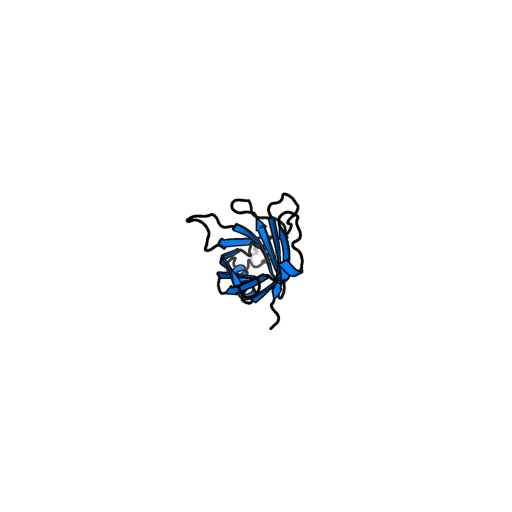00 95.31 82 ASP A N 1
ATOM 620 C CA . ASP A 1 82 ? -2.491 1.323 12.911 1.00 95.31 82 ASP A CA 1
ATOM 621 C C . ASP A 1 82 ? -3.990 1.122 12.649 1.00 95.31 82 ASP A C 1
ATOM 623 O O . ASP A 1 82 ? -4.630 1.921 11.959 1.00 95.31 82 ASP A O 1
ATOM 627 N N . ALA A 1 83 ? -4.526 0.019 13.176 1.00 93.75 83 ALA A N 1
ATOM 628 C CA . ALA A 1 83 ? -5.932 -0.380 13.069 1.00 93.75 83 ALA A CA 1
ATOM 629 C C . ALA A 1 83 ? -6.835 0.249 14.151 1.00 93.75 83 ALA A C 1
ATOM 631 O O . ALA A 1 83 ? -8.006 -0.094 14.268 1.00 93.75 83 ALA A O 1
ATOM 632 N N . THR A 1 84 ? -6.309 1.155 14.983 1.00 87.56 84 THR A N 1
ATOM 633 C CA . THR A 1 84 ? -7.049 1.732 16.126 1.00 87.56 84 THR A CA 1
ATOM 634 C C . THR A 1 84 ? -7.834 2.988 15.765 1.00 87.56 84 THR A C 1
ATOM 636 O O . THR A 1 84 ? -8.534 3.574 16.594 1.00 87.56 84 THR A O 1
ATOM 639 N N . LYS A 1 85 ? -7.682 3.453 14.527 1.00 84.06 85 LYS A N 1
ATOM 640 C CA . LYS A 1 85 ? -8.310 4.664 14.009 1.00 84.06 85 LYS A CA 1
ATOM 641 C C . LYS A 1 85 ? -9.632 4.325 13.334 1.00 84.06 85 LYS A C 1
ATOM 643 O O . LYS A 1 85 ? -9.821 3.227 12.830 1.00 84.06 85 LYS A O 1
ATOM 648 N N . LYS A 1 86 ? -10.529 5.316 13.263 1.00 78.88 86 LYS A N 1
ATOM 649 C CA . LYS A 1 86 ? -11.828 5.187 12.576 1.00 78.88 86 LYS A CA 1
ATOM 650 C C . LYS A 1 86 ? -11.676 4.682 11.133 1.00 78.88 86 LYS A C 1
ATOM 652 O O . LYS A 1 86 ? -12.495 3.892 10.684 1.00 78.88 86 LYS A O 1
ATOM 657 N N . ALA A 1 87 ? -10.641 5.147 10.434 1.00 88.44 87 ALA A N 1
ATOM 658 C CA . ALA A 1 87 ? -10.132 4.518 9.222 1.00 88.44 87 ALA A CA 1
ATOM 659 C C . ALA A 1 87 ? -8.729 3.992 9.531 1.00 88.44 87 ALA A C 1
ATOM 661 O O . ALA A 1 87 ? -7.866 4.791 9.907 1.00 88.44 87 ALA A O 1
ATOM 662 N N . SER A 1 88 ? -8.508 2.681 9.406 1.00 96.25 88 SER A N 1
ATOM 663 C CA . SER A 1 88 ? -7.204 2.072 9.671 1.00 96.25 88 SER A CA 1
ATOM 664 C C . SER A 1 88 ? -6.136 2.711 8.788 1.00 96.25 88 SER A C 1
ATOM 666 O O . SER A 1 88 ? -6.356 2.984 7.608 1.00 96.25 88 SER A O 1
ATOM 668 N N . THR A 1 89 ? -4.974 3.000 9.364 1.00 98.00 89 THR A N 1
ATOM 669 C CA . THR A 1 89 ? -3.937 3.795 8.700 1.00 98.00 89 THR A CA 1
ATOM 670 C C . THR A 1 89 ? -2.714 2.960 8.361 1.00 98.00 89 THR A C 1
ATOM 672 O O . THR A 1 89 ? -2.367 2.027 9.083 1.00 98.00 89 THR A O 1
ATOM 675 N N . ILE A 1 90 ? -2.062 3.299 7.250 1.00 98.50 90 ILE A N 1
ATOM 676 C CA . ILE A 1 90 ? -0.828 2.666 6.794 1.00 98.50 90 ILE A CA 1
ATOM 677 C C . ILE A 1 90 ? 0.231 3.722 6.475 1.00 98.50 90 ILE A C 1
ATOM 679 O O . ILE A 1 90 ? -0.051 4.713 5.798 1.00 98.50 90 ILE A O 1
ATOM 683 N N . ASP A 1 91 ? 1.455 3.487 6.936 1.00 98.44 91 ASP A N 1
ATOM 684 C CA . ASP A 1 91 ? 2.632 4.289 6.603 1.00 98.44 91 ASP A CA 1
ATOM 685 C C . ASP A 1 91 ? 3.590 3.445 5.786 1.00 98.44 91 ASP A C 1
ATOM 687 O O . ASP A 1 91 ? 4.040 2.401 6.255 1.00 98.44 91 ASP A O 1
ATOM 691 N N . VAL A 1 92 ? 3.914 3.891 4.576 1.00 98.44 92 VAL A N 1
ATOM 692 C CA . VAL A 1 92 ? 4.759 3.148 3.640 1.00 98.44 92 VAL A CA 1
ATOM 693 C C . VAL A 1 92 ? 6.127 3.807 3.524 1.00 98.44 92 VAL A C 1
ATOM 695 O O . VAL A 1 92 ? 6.244 5.012 3.312 1.00 98.44 92 VAL A O 1
ATOM 698 N N . PHE A 1 93 ? 7.170 2.986 3.609 1.00 97.75 93 PHE A N 1
ATOM 699 C CA . PHE A 1 93 ? 8.577 3.364 3.522 1.00 97.75 93 PHE A CA 1
ATOM 700 C C . PHE A 1 93 ? 9.199 2.658 2.304 1.00 97.75 93 PHE A C 1
ATOM 702 O O . PHE A 1 93 ? 9.674 1.522 2.433 1.00 97.75 93 PHE A O 1
ATOM 709 N N . PRO A 1 94 ? 9.153 3.261 1.098 1.00 97.69 94 PRO A N 1
ATOM 710 C CA . PRO A 1 94 ? 9.767 2.678 -0.095 1.00 97.69 94 PRO A CA 1
ATOM 711 C C . PRO A 1 94 ? 11.278 2.501 0.081 1.00 97.69 94 PRO A C 1
ATOM 713 O O . PRO A 1 94 ? 11.960 3.401 0.566 1.00 97.69 94 PRO A O 1
ATOM 716 N N . ALA A 1 95 ? 11.821 1.359 -0.343 1.00 96.56 95 ALA A N 1
ATOM 717 C CA . ALA A 1 95 ? 13.247 1.056 -0.185 1.00 96.56 95 ALA A CA 1
ATOM 718 C C . ALA A 1 95 ? 14.164 1.954 -1.035 1.00 96.56 95 ALA A C 1
ATOM 720 O O . ALA A 1 95 ? 15.346 2.084 -0.737 1.00 96.56 95 ALA A O 1
ATOM 721 N N . ASN A 1 96 ? 13.627 2.554 -2.099 1.00 93.81 96 ASN A N 1
ATOM 722 C CA . ASN A 1 96 ? 14.321 3.492 -2.981 1.00 93.81 96 ASN A CA 1
ATOM 723 C C . ASN A 1 96 ? 14.076 4.966 -2.611 1.00 93.81 96 ASN A C 1
ATOM 725 O O . ASN A 1 96 ? 14.451 5.851 -3.380 1.00 93.81 96 ASN A O 1
ATOM 729 N N . ALA A 1 97 ? 13.419 5.247 -1.482 1.00 92.31 97 ALA A N 1
ATOM 730 C CA . ALA A 1 97 ? 13.234 6.615 -1.020 1.00 92.31 97 ALA A CA 1
ATOM 731 C C . ALA A 1 97 ? 14.575 7.238 -0.597 1.00 92.31 97 ALA A C 1
ATOM 733 O O . ALA A 1 97 ? 15.500 6.542 -0.174 1.00 92.31 97 ALA A O 1
ATOM 734 N N . ALA A 1 98 ? 14.672 8.567 -0.692 1.00 92.00 98 ALA A N 1
ATOM 735 C CA . ALA A 1 98 ? 15.841 9.293 -0.208 1.00 92.00 98 ALA A CA 1
ATOM 736 C C . ALA A 1 98 ? 16.066 9.038 1.299 1.00 92.00 98 ALA A C 1
ATOM 738 O O . ALA A 1 98 ? 15.096 8.817 2.037 1.00 92.00 98 ALA A O 1
ATOM 739 N N . PRO A 1 99 ? 17.317 9.118 1.790 1.00 89.12 99 PRO A N 1
ATOM 740 C CA . PRO A 1 99 ? 17.587 9.076 3.222 1.00 89.12 99 PRO A CA 1
ATOM 741 C C . PRO A 1 99 ? 16.717 10.095 3.974 1.00 89.12 99 PRO A C 1
ATOM 743 O O . PRO A 1 99 ? 16.618 11.250 3.565 1.00 89.12 99 PRO A O 1
ATOM 746 N N . ASN A 1 100 ? 16.084 9.665 5.070 1.00 87.56 100 ASN A N 1
ATOM 747 C CA . ASN A 1 100 ? 15.179 10.478 5.899 1.00 87.56 100 ASN A CA 1
ATOM 748 C C . ASN A 1 100 ? 13.899 10.980 5.200 1.00 87.56 100 ASN A C 1
ATOM 750 O O . ASN A 1 100 ? 13.246 11.898 5.702 1.00 87.56 100 ASN A O 1
ATOM 754 N N . ALA A 1 101 ? 13.507 10.388 4.067 1.00 92.88 101 ALA A N 1
ATOM 755 C CA . ALA A 1 101 ? 12.205 10.664 3.473 1.00 92.88 101 ALA A CA 1
ATOM 756 C C . ALA A 1 101 ? 11.075 10.339 4.464 1.00 92.88 101 ALA A C 1
ATOM 758 O O . ALA A 1 101 ? 11.079 9.303 5.135 1.00 92.88 101 ALA A O 1
ATOM 759 N N . LYS A 1 102 ? 10.082 11.229 4.535 1.00 96.00 102 LYS A N 1
ATOM 760 C CA . LYS A 1 102 ? 8.843 10.962 5.272 1.00 96.00 102 LYS A CA 1
ATOM 761 C C . LYS A 1 102 ? 8.107 9.774 4.630 1.00 96.00 102 LYS A C 1
ATOM 763 O O . LYS A 1 102 ? 8.181 9.625 3.407 1.00 96.00 102 LYS A O 1
ATOM 768 N N . PRO A 1 103 ? 7.384 8.956 5.415 1.00 97.75 103 PRO A N 1
ATOM 769 C CA . PRO A 1 103 ? 6.573 7.886 4.851 1.00 97.75 103 PRO A CA 1
ATOM 770 C C . PRO A 1 103 ? 5.490 8.435 3.921 1.00 97.75 103 PRO A C 1
ATOM 772 O O . PRO A 1 103 ? 5.000 9.554 4.091 1.00 97.75 103 PRO A O 1
ATOM 775 N N . ILE A 1 104 ? 5.084 7.609 2.962 1.00 98.25 104 ILE A N 1
ATOM 776 C CA . ILE A 1 104 ? 3.851 7.813 2.206 1.00 98.25 104 ILE A CA 1
ATOM 777 C C . ILE A 1 104 ? 2.694 7.430 3.126 1.00 98.25 104 ILE A C 1
ATOM 779 O O . ILE A 1 104 ? 2.647 6.309 3.636 1.00 98.25 104 ILE A O 1
ATOM 783 N N . LEU A 1 105 ? 1.781 8.372 3.351 1.00 98.56 105 LEU A N 1
ATOM 784 C CA . LEU A 1 105 ? 0.654 8.199 4.258 1.00 98.56 105 LEU A CA 1
ATOM 785 C C . LEU A 1 105 ? -0.558 7.665 3.497 1.00 98.56 105 LEU A C 1
ATOM 787 O O . LEU A 1 105 ? -0.884 8.148 2.412 1.00 98.56 105 LEU A O 1
ATOM 791 N N . GLY A 1 106 ? -1.256 6.702 4.087 1.00 98.62 106 GLY A N 1
ATOM 792 C CA . GLY A 1 106 ? -2.488 6.168 3.526 1.00 98.62 106 GLY A CA 1
ATOM 793 C C . GLY A 1 106 ? -3.459 5.619 4.559 1.00 98.62 106 GLY A C 1
ATOM 794 O O . GLY A 1 106 ? -3.185 5.571 5.758 1.00 98.62 106 GLY A O 1
ATOM 795 N N . ILE A 1 107 ? -4.607 5.180 4.078 1.00 98.75 107 ILE A N 1
ATOM 796 C CA . ILE A 1 107 ? -5.567 4.385 4.838 1.00 98.75 107 ILE A CA 1
ATOM 797 C C . ILE A 1 107 ? -5.776 3.048 4.145 1.00 98.75 107 ILE A C 1
ATOM 799 O O . ILE A 1 107 ? -5.509 2.909 2.946 1.00 98.75 107 ILE A O 1
ATOM 803 N N . TYR A 1 108 ? -6.234 2.067 4.908 1.00 98.50 108 TYR A N 1
ATOM 804 C CA . TYR A 1 108 ? -6.522 0.744 4.393 1.00 98.50 108 TYR A CA 1
ATOM 805 C C . TYR A 1 108 ? -7.801 0.170 4.983 1.00 98.50 108 TYR A C 1
ATOM 807 O O . TYR A 1 108 ? -8.227 0.528 6.079 1.00 98.50 108 TYR A O 1
ATOM 815 N N . GLU A 1 109 ? -8.409 -0.716 4.214 1.00 97.00 109 GLU A N 1
ATOM 816 C CA . GLU A 1 109 ? -9.523 -1.553 4.625 1.00 97.00 109 GLU A CA 1
ATOM 817 C C . GLU A 1 109 ? -9.166 -2.974 4.201 1.00 97.00 109 GLU A C 1
ATOM 819 O O . GLU A 1 109 ? -8.703 -3.194 3.077 1.00 97.00 109 GLU A O 1
ATOM 824 N N . LEU A 1 110 ? -9.314 -3.912 5.127 1.00 95.31 110 LEU A N 1
ATOM 825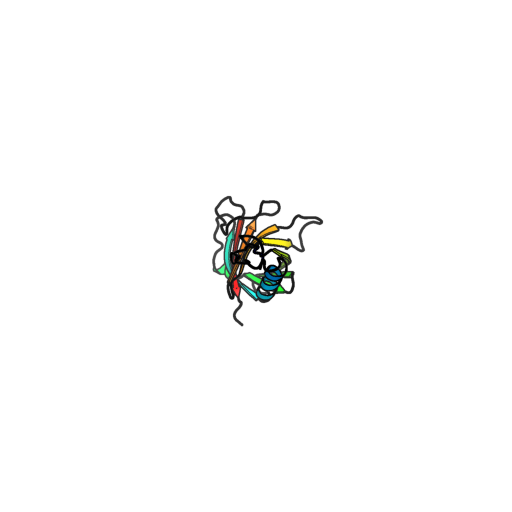 C CA . LEU A 1 110 ? -8.975 -5.310 4.925 1.00 95.31 110 LEU A CA 1
ATOM 826 C C . LEU A 1 110 ? -10.172 -6.154 5.346 1.00 95.31 110 LEU A C 1
ATOM 828 O O . LEU A 1 110 ? -10.552 -6.162 6.518 1.00 95.31 110 LEU A O 1
ATOM 832 N N . ASP A 1 111 ? -10.736 -6.872 4.385 1.00 90.50 111 ASP A N 1
ATOM 833 C CA . ASP A 1 111 ? -11.627 -7.992 4.649 1.00 90.50 111 ASP A CA 1
ATOM 834 C C . ASP A 1 111 ? -10.884 -9.314 4.384 1.00 90.50 111 ASP A C 1
ATOM 836 O O . ASP A 1 111 ? -9.662 -9.333 4.217 1.00 90.50 111 ASP A O 1
ATOM 840 N N . ASP A 1 112 ? -11.578 -10.448 4.439 1.00 87.06 112 ASP A N 1
ATOM 841 C CA . ASP A 1 112 ? -10.912 -11.748 4.354 1.00 87.06 112 ASP A CA 1
ATOM 842 C C . ASP A 1 112 ? -10.253 -12.004 2.982 1.00 87.06 112 ASP A C 1
ATOM 844 O O . ASP A 1 112 ? -9.217 -12.673 2.928 1.00 87.06 112 ASP A O 1
ATOM 848 N N . ASN A 1 113 ? -10.795 -11.438 1.894 1.00 93.75 113 ASN A N 1
ATOM 849 C CA . ASN A 1 113 ? -10.303 -11.665 0.530 1.00 93.75 113 ASN A CA 1
ATOM 850 C C . ASN A 1 113 ? -9.960 -10.396 -0.252 1.00 93.75 113 ASN A C 1
ATOM 852 O O . ASN A 1 113 ? -9.318 -10.503 -1.295 1.00 93.75 113 ASN A O 1
ATOM 856 N N . THR A 1 114 ? -10.337 -9.225 0.244 1.00 96.81 114 THR A N 1
ATOM 857 C CA . THR A 1 114 ? -10.181 -7.931 -0.411 1.00 96.81 114 THR A CA 1
ATOM 858 C C . THR A 1 114 ? -9.335 -7.015 0.451 1.00 96.81 114 THR A C 1
ATOM 860 O O . THR A 1 114 ? -9.527 -6.875 1.661 1.00 96.81 114 THR A O 1
ATOM 863 N N . LEU A 1 115 ? -8.415 -6.330 -0.207 1.00 97.94 115 LEU A N 1
ATOM 864 C CA . LEU A 1 115 ? -7.558 -5.329 0.387 1.00 97.94 115 LEU A CA 1
ATOM 865 C C . LEU A 1 115 ? -7.700 -4.037 -0.399 1.00 97.94 115 LEU A C 1
ATOM 867 O O . LEU A 1 115 ? -7.515 -4.000 -1.613 1.00 97.94 115 LEU A O 1
ATOM 871 N N . LYS A 1 116 ? -7.998 -2.950 0.300 1.00 98.31 116 LYS A N 1
ATOM 872 C CA . LYS A 1 116 ? -8.133 -1.622 -0.288 1.00 98.31 116 LYS A CA 1
ATOM 873 C C . LYS A 1 116 ? -7.125 -0.692 0.356 1.00 98.31 116 LYS A C 1
ATOM 875 O O . LYS A 1 116 ? -7.057 -0.608 1.578 1.00 98.31 116 LYS A O 1
ATOM 880 N N . PHE A 1 117 ? -6.378 0.040 -0.460 1.00 98.62 117 PHE A N 1
ATOM 881 C CA . PHE A 1 117 ? -5.489 1.101 0.003 1.00 98.62 117 PHE A CA 1
ATOM 882 C C . PHE A 1 117 ? -5.824 2.417 -0.672 1.00 98.62 117 PHE A C 1
ATOM 884 O O . PHE A 1 117 ? -6.011 2.448 -1.886 1.00 98.62 117 PHE A O 1
ATOM 891 N N . CYS A 1 118 ? -5.797 3.505 0.090 1.00 98.75 118 CYS A N 1
ATOM 892 C CA . CYS A 1 118 ? -5.808 4.862 -0.439 1.00 98.75 118 CYS A CA 1
ATOM 893 C C . CYS A 1 118 ? -4.581 5.603 0.092 1.00 98.75 118 CYS A C 1
ATOM 895 O O . CYS A 1 118 ? -4.453 5.798 1.300 1.00 98.75 118 CYS A O 1
ATOM 897 N N . TYR A 1 119 ? -3.669 5.988 -0.796 1.00 98.62 119 TYR A N 1
ATOM 898 C CA . TYR A 1 119 ? -2.438 6.701 -0.454 1.00 98.62 119 TYR A CA 1
ATOM 899 C C . TYR A 1 119 ? -2.505 8.147 -0.916 1.00 98.62 119 TYR A C 1
ATOM 901 O O . TYR A 1 119 ? -3.021 8.422 -1.995 1.00 98.62 119 TYR A O 1
ATOM 909 N N . ALA A 1 120 ? -1.913 9.056 -0.149 1.00 98.19 120 ALA A N 1
ATOM 910 C CA . ALA A 1 120 ? -1.605 10.395 -0.626 1.00 98.19 120 ALA A CA 1
ATOM 911 C C . ALA A 1 120 ? -0.275 10.424 -1.393 1.00 98.19 120 ALA A C 1
ATOM 913 O O . ALA A 1 120 ? 0.572 9.538 -1.253 1.00 98.19 120 ALA A O 1
ATOM 914 N N . ARG A 1 121 ? -0.049 11.483 -2.179 1.00 95.38 121 ARG A N 1
ATOM 915 C CA . ARG A 1 121 ? 1.281 11.786 -2.733 1.00 95.38 121 ARG A CA 1
ATOM 916 C C . ARG A 1 121 ? 2.320 11.955 -1.607 1.00 95.38 121 ARG A C 1
ATOM 918 O O . ARG A 1 121 ? 1.975 12.424 -0.519 1.00 95.38 121 ARG A O 1
ATOM 925 N N . PRO A 1 122 ? 3.608 11.647 -1.857 1.00 94.44 122 PRO A N 1
ATOM 926 C CA . PRO A 1 122 ? 4.669 11.867 -0.878 1.00 94.44 122 PRO A CA 1
ATOM 927 C C . PRO A 1 122 ? 4.650 13.290 -0.302 1.00 94.44 122 PRO A C 1
ATOM 929 O O . PRO A 1 122 ? 4.575 14.273 -1.040 1.00 94.44 122 PRO A O 1
ATOM 932 N N . GLY A 1 123 ? 4.714 13.396 1.027 1.00 93.69 123 GLY A N 1
ATOM 933 C CA . GLY A 1 123 ? 4.709 14.679 1.737 1.00 93.69 123 GLY A CA 1
ATOM 934 C C . GLY A 1 123 ? 3.348 15.378 1.832 1.00 93.69 123 GLY A C 1
ATOM 935 O O . GLY A 1 123 ? 3.309 16.520 2.289 1.00 93.69 123 GLY A O 1
ATOM 936 N N . LYS A 1 124 ? 2.254 14.732 1.411 1.00 96.94 124 LYS A N 1
ATOM 937 C CA . LYS A 1 124 ? 0.881 15.225 1.588 1.00 96.94 124 LYS A CA 1
ATOM 938 C C . LYS A 1 124 ? 0.183 14.558 2.771 1.00 96.94 124 LYS A C 1
ATOM 940 O O . LYS A 1 124 ? 0.642 13.534 3.281 1.00 96.94 124 LYS A O 1
ATOM 945 N N . ASP A 1 125 ? -0.912 15.176 3.200 1.00 96.81 125 ASP A N 1
ATOM 946 C CA . ASP A 1 125 ? -1.717 14.704 4.322 1.00 96.81 125 ASP A CA 1
ATOM 947 C C . ASP A 1 125 ? -2.398 13.374 4.006 1.00 96.81 125 ASP A C 1
ATOM 949 O O . ASP A 1 125 ? -2.696 13.059 2.855 1.00 96.81 125 ASP A O 1
ATOM 953 N N . ARG A 1 126 ? -2.640 12.583 5.053 1.00 97.81 126 ARG A N 1
ATOM 954 C CA . ARG A 1 126 ? -3.280 11.272 4.932 1.00 97.81 126 ARG A CA 1
ATOM 955 C C . ARG A 1 126 ? -4.711 11.423 4.384 1.00 97.81 126 ARG A C 1
ATOM 957 O O . ARG A 1 126 ? -5.447 12.264 4.905 1.00 97.81 126 ARG A O 1
ATOM 964 N N . PRO A 1 127 ? -5.149 10.573 3.435 1.00 97.81 127 PRO A N 1
ATOM 965 C CA . PRO A 1 127 ? -6.548 10.533 3.022 1.00 97.81 127 PRO A CA 1
ATOM 966 C C . PRO A 1 127 ? -7.465 10.216 4.209 1.00 97.81 127 PRO A C 1
ATOM 968 O O . PRO A 1 127 ? -7.118 9.411 5.074 1.00 97.81 127 PRO A O 1
ATOM 971 N N . THR A 1 128 ? -8.644 10.833 4.247 1.00 96.19 128 THR A N 1
ATOM 972 C CA . THR A 1 128 ? -9.665 10.585 5.281 1.00 96.19 128 THR A CA 1
ATOM 973 C C . THR A 1 128 ? -10.790 9.671 4.798 1.00 96.19 128 THR A C 1
ATOM 975 O O . THR A 1 128 ? -11.578 9.190 5.612 1.00 96.19 128 THR A O 1
ATOM 978 N N . ASP A 1 129 ? -10.844 9.407 3.491 1.00 96.62 129 ASP A N 1
ATOM 979 C CA . ASP A 1 129 ? -11.769 8.491 2.837 1.00 96.62 129 ASP A CA 1
ATOM 980 C C . ASP A 1 129 ? -11.084 7.721 1.692 1.00 96.62 129 ASP A C 1
ATOM 982 O O . ASP A 1 129 ? -9.969 8.032 1.257 1.00 96.62 129 ASP A O 1
ATOM 986 N N . PHE A 1 130 ? -11.754 6.674 1.211 1.00 97.50 130 PHE A N 1
ATOM 987 C CA . PHE A 1 130 ? -11.299 5.878 0.073 1.00 97.50 130 PHE A CA 1
ATOM 988 C C . PHE A 1 130 ? -11.734 6.515 -1.246 1.00 97.50 130 PHE A C 1
ATOM 990 O O . PHE A 1 130 ? -12.538 5.949 -1.986 1.00 97.50 130 PHE A O 1
ATOM 997 N N . SER A 1 131 ? -11.211 7.704 -1.545 1.00 96.88 131 SER A N 1
ATOM 998 C CA . SER A 1 131 ? -11.425 8.366 -2.830 1.00 96.88 131 SER A CA 1
ATOM 999 C C . SER A 1 131 ? -10.128 8.883 -3.447 1.00 96.88 131 SER A C 1
ATOM 1001 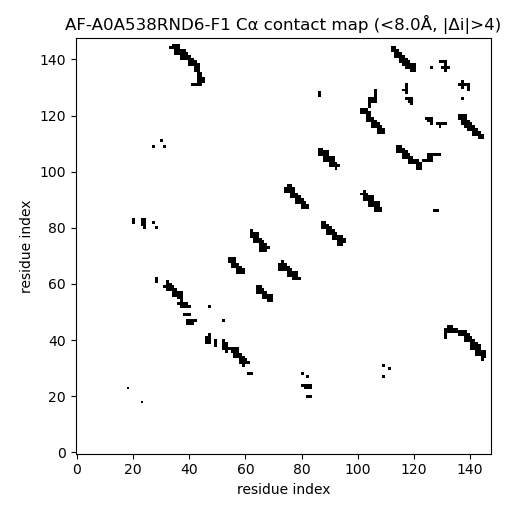O O . SER A 1 131 ? -9.231 9.382 -2.767 1.00 96.88 131 SER A O 1
ATOM 1003 N N . ALA A 1 132 ? -10.057 8.781 -4.773 1.00 97.50 132 ALA A N 1
ATOM 1004 C CA . ALA A 1 132 ? -9.000 9.355 -5.595 1.00 97.50 132 ALA A CA 1
ATOM 1005 C C . ALA A 1 132 ? -9.623 10.212 -6.693 1.00 97.50 132 ALA A C 1
ATOM 1007 O O . ALA A 1 132 ? -9.523 9.900 -7.872 1.00 97.50 132 ALA A O 1
ATOM 1008 N N . LYS A 1 133 ? -10.347 11.261 -6.290 1.00 96.94 133 LYS A N 1
ATOM 1009 C CA . LYS A 1 133 ? -10.955 12.225 -7.219 1.00 96.9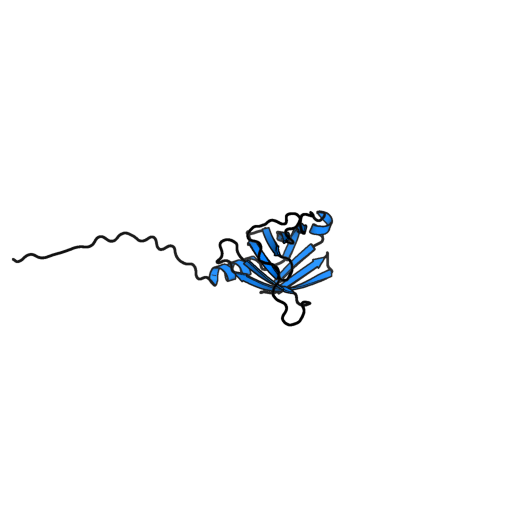4 133 LYS A CA 1
ATOM 1010 C C . LYS A 1 133 ? -9.875 13.039 -7.930 1.00 96.94 133 LYS A C 1
ATOM 1012 O O . LYS A 1 133 ? -8.774 13.199 -7.402 1.00 96.94 133 LYS A O 1
ATOM 1017 N N . GLN A 1 134 ? -10.220 13.601 -9.082 1.00 97.38 134 GLN A N 1
ATOM 1018 C CA . GLN A 1 134 ? -9.320 14.480 -9.822 1.00 97.38 134 GLN A CA 1
ATOM 1019 C C . GLN A 1 134 ? -8.851 15.654 -8.953 1.00 97.38 134 GLN A C 1
ATOM 1021 O O . GLN A 1 134 ? -9.666 16.335 -8.330 1.00 97.38 134 GLN A O 1
ATOM 1026 N N . GLY A 1 135 ? -7.537 15.862 -8.891 1.00 95.12 135 GLY A N 1
ATOM 1027 C CA . GLY A 1 135 ? -6.897 16.909 -8.094 1.00 95.12 135 GLY A CA 1
ATOM 1028 C C . GLY A 1 135 ? -6.681 16.560 -6.617 1.00 95.12 135 GLY A C 1
ATOM 1029 O O . GLY A 1 135 ? -6.100 17.366 -5.892 1.00 95.12 135 GLY A O 1
ATOM 1030 N N . SER A 1 136 ? -7.105 15.379 -6.151 1.00 96.12 136 SER A N 1
ATOM 1031 C CA . SER A 1 136 ? -6.827 14.920 -4.777 1.00 96.12 136 SER A CA 1
ATOM 1032 C C . SER A 1 136 ? -5.355 14.567 -4.566 1.00 96.12 136 SER A C 1
ATOM 1034 O O . SER A 1 136 ? -4.845 14.620 -3.449 1.00 96.12 136 SER A O 1
ATOM 1036 N N . GLY A 1 137 ? -4.661 14.168 -5.634 1.00 96.25 137 GLY A N 1
ATOM 1037 C CA . GLY A 1 137 ? -3.342 13.563 -5.538 1.00 96.25 137 GLY A CA 1
ATOM 1038 C C . GLY A 1 137 ? -3.349 12.224 -4.797 1.00 96.25 137 GLY A C 1
ATOM 1039 O O . GLY A 1 137 ? -2.304 11.820 -4.289 1.00 96.25 137 GLY A O 1
ATOM 1040 N N . HIS A 1 138 ? -4.493 11.546 -4.694 1.00 98.56 138 HIS A N 1
ATOM 1041 C CA . HIS A 1 138 ? -4.569 10.230 -4.073 1.00 98.56 138 HIS A CA 1
ATOM 1042 C C . HIS A 1 138 ? -4.412 9.105 -5.094 1.00 98.56 138 HIS A C 1
ATOM 1044 O O . HIS A 1 138 ? -4.689 9.255 -6.283 1.00 98.56 138 HIS A O 1
ATOM 1050 N N . THR A 1 139 ? -3.982 7.949 -4.610 1.00 98.62 139 THR A N 1
ATOM 1051 C CA . THR A 1 139 ? -3.965 6.690 -5.350 1.00 98.62 139 THR A CA 1
ATOM 1052 C C . THR A 1 139 ? -4.795 5.670 -4.588 1.00 98.62 139 THR A C 1
ATOM 1054 O O . THR A 1 139 ? -4.412 5.262 -3.491 1.00 98.62 139 THR A O 1
ATOM 1057 N N . LEU A 1 140 ? -5.925 5.268 -5.167 1.00 98.75 140 LEU A N 1
ATOM 1058 C CA . LEU A 1 140 ? -6.806 4.231 -4.642 1.00 98.75 140 LEU A CA 1
ATOM 1059 C C . LEU A 1 140 ? -6.518 2.923 -5.379 1.00 98.75 140 LEU A C 1
ATOM 1061 O O . LEU A 1 140 ? -6.533 2.886 -6.605 1.00 98.75 140 LEU A O 1
ATOM 1065 N N . THR A 1 141 ? -6.264 1.851 -4.638 1.00 98.62 141 THR A N 1
ATOM 1066 C CA . THR A 1 141 ? -6.033 0.512 -5.195 1.00 98.62 141 THR A CA 1
ATOM 1067 C C . THR A 1 141 ? -6.896 -0.504 -4.472 1.00 98.62 141 THR A C 1
ATOM 1069 O O . THR A 1 141 ? -7.030 -0.442 -3.248 1.00 98.62 141 THR A O 1
ATOM 1072 N N . VAL A 1 142 ? -7.461 -1.436 -5.231 1.00 98.56 142 VAL A N 1
ATOM 1073 C CA . VAL A 1 142 ? -8.204 -2.589 -4.718 1.00 98.56 142 VAL A CA 1
ATOM 1074 C C . VAL A 1 142 ? -7.480 -3.841 -5.173 1.00 98.56 142 VAL A C 1
ATOM 1076 O O . VAL A 1 142 ? -7.074 -3.931 -6.331 1.00 98.56 142 VAL A O 1
ATOM 1079 N N . TRP A 1 143 ? -7.327 -4.789 -4.265 1.00 98.56 143 TRP A N 1
ATOM 1080 C CA . TRP A 1 143 ? -6.631 -6.045 -4.466 1.00 98.56 143 TRP A CA 1
ATOM 1081 C C . TRP A 1 143 ? -7.500 -7.182 -3.952 1.00 98.56 143 TRP A C 1
ATOM 1083 O O . TRP A 1 143 ? -8.222 -7.012 -2.971 1.00 98.56 143 TRP A O 1
ATOM 1093 N N . GLU A 1 144 ? -7.371 -8.341 -4.573 1.00 98.06 144 GLU A N 1
ATOM 1094 C CA . GLU A 1 144 ? -7.946 -9.592 -4.100 1.00 98.06 144 GLU A CA 1
ATOM 1095 C C . GLU A 1 144 ? -6.839 -10.591 -3.786 1.00 98.06 144 GLU A C 1
ATOM 1097 O O . GLU A 1 144 ? -5.738 -10.522 -4.338 1.00 98.06 144 GLU A O 1
ATOM 1102 N N . ARG A 1 145 ? -7.129 -11.531 -2.889 1.00 97.50 145 ARG A N 1
ATOM 1103 C CA . ARG A 1 145 ? -6.270 -12.690 -2.645 1.00 97.50 145 ARG A CA 1
ATOM 1104 C C . ARG A 1 145 ? -5.948 -13.398 -3.952 1.00 97.50 145 ARG A C 1
ATOM 1106 O O . ARG A 1 145 ? -6.854 -13.752 -4.707 1.00 97.50 145 ARG A O 1
ATOM 1113 N N . GLU A 1 146 ? -4.666 -13.655 -4.191 1.00 94.06 146 GLU A N 1
ATOM 1114 C CA . GLU A 1 146 ? -4.273 -14.476 -5.330 1.00 94.06 146 GLU A CA 1
ATOM 1115 C C . GLU A 1 146 ? -4.815 -15.901 -5.141 1.00 94.06 146 GLU A C 1
ATOM 1117 O O . GLU A 1 146 ? -4.553 -16.563 -4.130 1.00 94.06 146 GLU A O 1
ATOM 1122 N N . LYS A 1 147 ? -5.607 -16.367 -6.110 1.00 83.81 147 LYS A N 1
ATOM 1123 C CA . LYS A 1 147 ? -6.098 -17.745 -6.148 1.00 83.81 147 LYS A CA 1
ATOM 1124 C C . LYS A 1 147 ? -4.976 -18.624 -6.694 1.00 83.81 147 LYS A C 1
ATOM 1126 O O . LYS A 1 147 ? -4.523 -18.398 -7.812 1.00 83.81 147 LYS A O 1
ATOM 1131 N N . LYS A 1 148 ? -4.527 -19.581 -5.885 1.00 63.91 148 LYS A N 1
ATOM 1132 C CA . LYS A 1 148 ? -3.530 -20.587 -6.271 1.00 6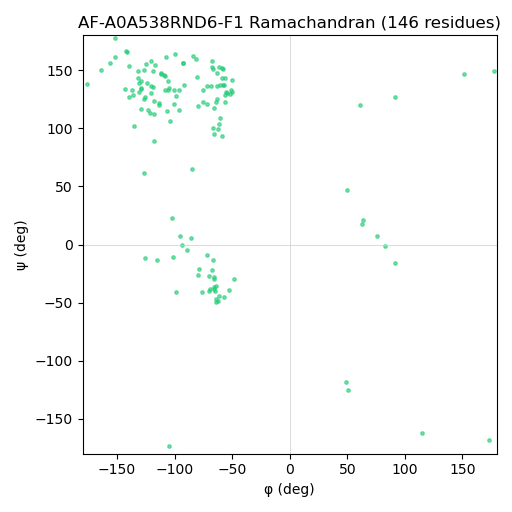3.91 148 LYS A CA 1
ATOM 1133 C C . LYS A 1 148 ? -4.168 -21.754 -7.006 1.00 63.91 148 LYS A C 1
ATOM 1135 O O . LYS A 1 148 ? -5.337 -22.069 -6.683 1.00 63.91 148 LYS A O 1
#